Protein AF-A0A960PJP6-F1 (afdb_monomer)

Foldseek 3Di:
DDPDPVVVVVVVVVVVVVVVVPDDPDDDPDDDPPDDAKAFDADPVRHTPDIDDDPDDDDDDDPVPPDPVRVCVCCVPPPVCVVVDPDD

Structure (mmCIF, N/CA/C/O backbone):
data_AF-A0A960PJP6-F1
#
_entry.id   AF-A0A960PJP6-F1
#
loop_
_atom_site.group_PDB
_atom_site.id
_atom_site.type_symbol
_atom_site.label_atom_id
_atom_site.label_alt_id
_atom_site.label_comp_id
_atom_site.label_asym_id
_atom_site.label_entity_id
_atom_site.label_seq_id
_atom_site.pdbx_PDB_ins_code
_atom_site.Cartn_x
_atom_site.Cartn_y
_atom_site.Cartn_z
_atom_site.occupancy
_atom_site.B_iso_or_equiv
_atom_site.auth_seq_id
_atom_site.auth_comp_id
_atom_site.auth_asym_id
_atom_site.auth_atom_id
_atom_site.pdbx_PDB_model_num
ATOM 1 N N . MET A 1 1 ? 28.710 59.937 28.739 1.00 51.31 1 MET A N 1
ATOM 2 C CA . MET A 1 1 ? 28.204 58.966 27.739 1.00 51.31 1 MET A CA 1
ATOM 3 C C . MET A 1 1 ? 28.531 57.543 28.209 1.00 51.31 1 MET A C 1
ATOM 5 O O . MET A 1 1 ? 29.648 57.096 28.010 1.00 51.31 1 MET A O 1
ATOM 9 N N . ARG A 1 2 ? 27.638 56.862 28.946 1.00 64.19 2 ARG A N 1
ATOM 10 C CA . ARG A 1 2 ? 27.875 55.497 29.482 1.00 64.19 2 ARG A CA 1
ATOM 11 C C . ARG A 1 2 ? 26.563 54.699 29.571 1.00 64.19 2 ARG A C 1
ATOM 13 O O . ARG A 1 2 ? 26.045 54.527 30.665 1.00 64.19 2 ARG A O 1
ATOM 20 N N . ARG A 1 3 ? 25.987 54.274 28.437 1.00 61.72 3 ARG A N 1
ATOM 21 C CA . ARG A 1 3 ? 24.811 53.370 28.389 1.00 61.72 3 ARG A CA 1
ATOM 22 C C . ARG A 1 3 ? 24.727 52.388 27.179 1.00 61.72 3 ARG A C 1
ATOM 24 O O . ARG A 1 3 ? 23.616 52.163 26.718 1.00 61.72 3 ARG A O 1
ATOM 31 N N . PRO A 1 4 ? 25.806 51.778 26.631 1.00 59.59 4 PRO A N 1
ATOM 32 C CA . PRO A 1 4 ? 25.628 50.753 25.586 1.00 59.59 4 PRO A CA 1
ATOM 33 C C . PRO A 1 4 ? 25.567 49.305 26.111 1.00 59.59 4 PRO A C 1
ATOM 35 O O . PRO A 1 4 ? 25.046 48.433 25.429 1.00 59.59 4 PRO A O 1
ATOM 38 N N . LEU A 1 5 ? 26.095 49.019 27.309 1.00 63.97 5 LEU A N 1
ATOM 39 C CA . LEU A 1 5 ? 26.302 47.632 27.753 1.00 63.97 5 LEU A CA 1
ATOM 40 C C . LEU A 1 5 ? 25.039 46.983 28.347 1.00 63.97 5 LEU A C 1
ATOM 42 O O . LEU A 1 5 ? 24.788 45.801 28.135 1.00 63.97 5 LEU A O 1
ATOM 46 N N . SER A 1 6 ? 24.215 47.755 29.060 1.00 66.19 6 SER A N 1
ATOM 47 C CA . SER A 1 6 ? 22.990 47.251 29.697 1.00 66.19 6 SER A CA 1
ATOM 48 C C . SER A 1 6 ? 21.873 46.944 28.695 1.00 66.19 6 SER A C 1
ATOM 50 O O . SER A 1 6 ? 21.108 46.008 28.905 1.00 66.19 6 SER A O 1
ATOM 52 N N . SER A 1 7 ? 21.794 47.689 27.590 1.00 68.50 7 SER A N 1
ATOM 53 C CA . SER A 1 7 ? 20.846 47.437 26.498 1.00 68.50 7 SER A CA 1
ATOM 54 C C . SER A 1 7 ? 21.209 46.190 25.689 1.00 68.50 7 SER A C 1
ATOM 56 O O . SER A 1 7 ? 20.320 45.419 25.338 1.00 68.50 7 SER A O 1
ATOM 58 N N . LEU A 1 8 ? 22.502 45.945 25.455 1.00 72.19 8 LEU A N 1
ATOM 59 C CA . LEU A 1 8 ? 22.987 44.715 24.818 1.00 72.19 8 LEU A 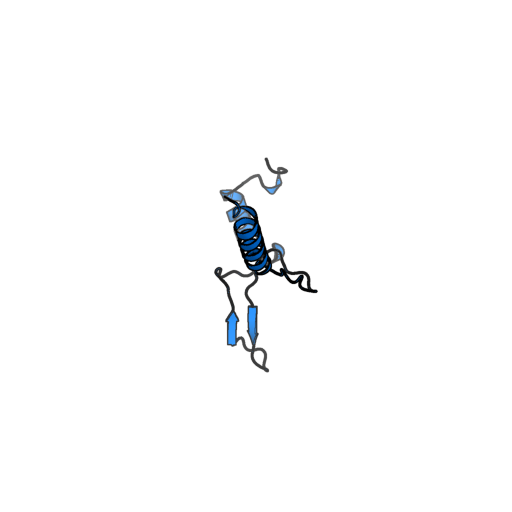CA 1
ATOM 60 C C . LEU A 1 8 ? 22.704 43.476 25.675 1.00 72.19 8 LEU A C 1
ATOM 62 O O . LEU A 1 8 ? 22.263 42.456 25.151 1.00 72.19 8 LEU A O 1
ATOM 66 N N . LEU A 1 9 ? 22.900 43.578 26.992 1.00 74.38 9 LEU A N 1
ATOM 67 C CA . LEU A 1 9 ? 22.619 42.477 27.912 1.00 74.38 9 LEU A CA 1
ATOM 68 C C . LEU A 1 9 ? 21.117 42.157 27.971 1.00 74.38 9 LEU A C 1
ATO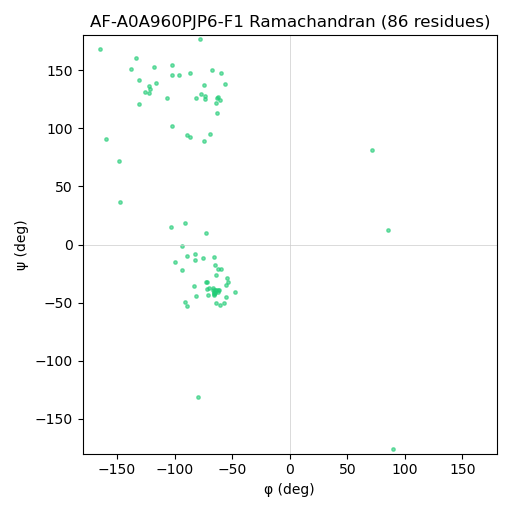M 70 O O . LEU A 1 9 ? 20.734 40.993 27.915 1.00 74.38 9 LEU A O 1
ATOM 74 N N . ALA A 1 10 ? 20.263 43.184 28.022 1.00 72.69 10 ALA A N 1
ATOM 75 C CA . ALA A 1 10 ? 18.813 43.001 27.997 1.00 72.69 10 ALA A CA 1
ATOM 76 C C . ALA A 1 10 ? 18.336 42.350 26.687 1.00 72.69 10 ALA A C 1
ATOM 78 O O . ALA A 1 10 ? 17.503 41.446 26.718 1.00 72.69 10 ALA A O 1
ATOM 79 N N . LEU A 1 11 ? 18.901 42.753 25.544 1.00 73.38 11 LEU A N 1
ATOM 80 C CA . LEU A 1 11 ? 18.569 42.168 24.244 1.00 73.38 11 LEU A CA 1
ATOM 81 C C . LEU A 1 11 ? 19.018 40.702 24.137 1.00 73.38 11 LEU A C 1
ATOM 83 O O . LEU A 1 11 ? 18.274 39.872 23.618 1.00 73.38 11 LEU A O 1
ATOM 87 N N . ALA A 1 12 ? 20.194 40.366 24.674 1.00 70.62 12 ALA A N 1
ATOM 88 C CA . ALA A 1 12 ? 20.694 38.992 24.710 1.00 70.62 12 ALA A CA 1
ATOM 89 C C . ALA A 1 12 ? 19.821 38.072 25.582 1.00 70.62 12 ALA A C 1
ATOM 91 O O . ALA A 1 12 ? 19.554 36.935 25.197 1.00 70.62 12 ALA A O 1
ATOM 92 N N . VAL A 1 13 ? 19.323 38.569 26.721 1.00 74.38 13 VAL A N 1
ATOM 93 C CA . VAL A 1 13 ? 18.405 37.814 27.592 1.00 74.38 13 VAL A CA 1
ATOM 94 C C . VAL A 1 13 ? 17.065 37.557 26.896 1.00 74.38 13 VAL A C 1
ATOM 96 O O . VAL A 1 13 ? 16.573 36.433 26.935 1.00 74.38 13 VAL A O 1
ATOM 99 N N . VAL A 1 14 ? 16.501 38.558 26.211 1.00 72.25 14 VAL A N 1
ATOM 100 C CA . VAL A 1 14 ? 15.240 38.407 25.458 1.00 72.25 14 VAL A CA 1
ATOM 101 C C . VAL A 1 14 ? 15.398 37.449 24.272 1.00 72.25 14 VAL A C 1
ATOM 103 O O . VAL A 1 14 ? 14.531 36.612 24.037 1.00 72.25 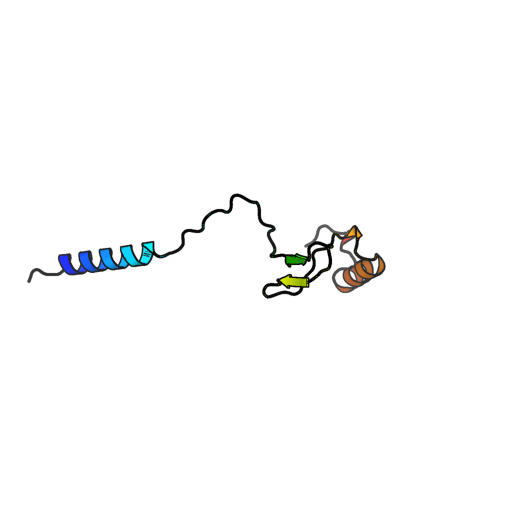14 VAL A O 1
ATOM 106 N N . ALA A 1 15 ? 16.514 37.515 23.541 1.00 63.94 15 ALA A N 1
ATOM 107 C CA . ALA A 1 15 ? 16.790 36.570 22.459 1.00 63.94 15 ALA A CA 1
ATOM 108 C C . ALA A 1 15 ? 16.953 35.128 22.979 1.00 63.94 15 ALA A C 1
ATOM 110 O O . ALA A 1 15 ? 16.452 34.190 22.360 1.00 63.94 15 ALA A O 1
ATOM 111 N N . GLY A 1 16 ? 17.598 34.952 24.138 1.00 63.16 16 GLY A N 1
ATOM 112 C CA . GLY A 1 16 ? 17.776 33.647 24.776 1.00 63.16 16 GLY A CA 1
ATOM 113 C C . GLY A 1 16 ? 16.466 33.011 25.248 1.00 63.16 16 GLY A C 1
ATOM 114 O O . GLY A 1 16 ? 16.256 31.820 25.031 1.00 63.16 16 GLY A O 1
ATOM 115 N N . THR A 1 17 ? 15.549 33.787 25.838 1.00 61.56 17 THR A N 1
ATOM 116 C CA . THR A 1 17 ? 14.250 33.258 26.293 1.00 61.56 17 THR A CA 1
ATOM 117 C C . THR A 1 17 ? 13.307 32.918 25.139 1.00 61.56 17 THR A C 1
ATOM 119 O O . THR A 1 17 ? 12.564 31.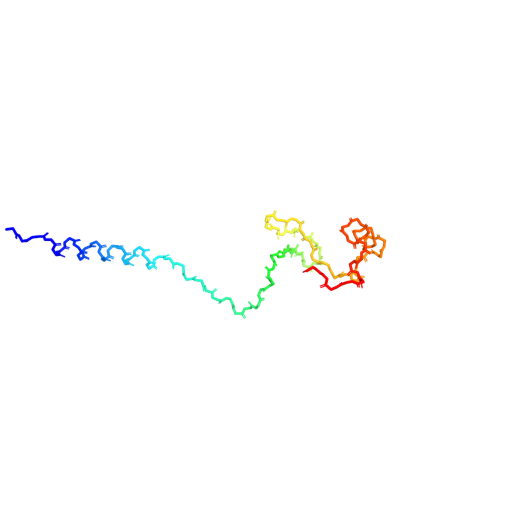943 25.240 1.00 61.56 17 THR A O 1
ATOM 122 N N . LEU A 1 18 ? 13.368 33.652 24.022 1.00 59.31 18 LEU A N 1
ATOM 123 C CA . LEU A 1 18 ? 12.627 33.305 22.802 1.00 59.31 18 LEU A CA 1
ATOM 124 C C . LEU A 1 18 ? 13.186 32.042 22.126 1.00 59.31 18 LEU A C 1
ATOM 126 O O . LEU A 1 18 ? 12.409 31.216 21.648 1.00 59.31 18 LEU A O 1
ATOM 130 N N . ALA A 1 19 ? 14.510 31.847 22.133 1.00 58.84 19 ALA A N 1
ATOM 131 C CA . ALA A 1 19 ? 15.143 30.645 21.585 1.00 58.84 19 ALA A CA 1
ATOM 132 C C . ALA A 1 19 ? 14.793 29.376 22.386 1.00 58.84 19 ALA A C 1
ATOM 134 O O . ALA A 1 19 ? 14.531 28.330 21.789 1.00 58.84 19 ALA A O 1
ATOM 135 N N . SER A 1 20 ? 14.685 29.471 23.717 1.00 57.19 20 SER A N 1
ATOM 136 C CA . SER A 1 20 ? 14.269 28.353 24.585 1.00 57.19 20 SER A CA 1
ATOM 137 C C . SER A 1 20 ? 12.822 27.886 24.375 1.00 57.19 20 SER A C 1
ATOM 139 O O . SER A 1 20 ? 12.448 26.832 24.879 1.00 57.19 20 SER A O 1
ATOM 141 N N . CYS A 1 21 ? 12.000 28.628 23.626 1.00 59.75 21 CYS A N 1
ATOM 142 C CA . CYS A 1 21 ? 10.655 28.186 23.246 1.00 59.75 21 CYS A CA 1
ATOM 143 C C . CYS A 1 21 ? 10.670 27.242 22.025 1.00 59.75 21 CYS A C 1
ATOM 145 O O . CYS A 1 21 ? 9.649 26.656 21.664 1.00 59.75 21 CYS A O 1
ATOM 147 N N . THR A 1 22 ? 11.823 27.067 21.370 1.00 62.28 22 THR A N 1
ATOM 148 C CA . THR A 1 22 ? 11.914 26.236 20.169 1.00 62.28 22 THR A CA 1
ATOM 149 C C . THR A 1 22 ? 12.215 24.774 20.506 1.00 62.28 22 THR A C 1
ATOM 151 O O . THR A 1 22 ? 13.349 24.318 20.549 1.00 62.28 22 THR A O 1
ATOM 154 N N . THR A 1 23 ? 11.125 24.015 20.601 1.00 60.16 23 THR A N 1
ATOM 155 C CA . THR A 1 23 ? 11.025 22.619 20.145 1.00 60.16 23 THR A CA 1
ATOM 156 C C . THR A 1 23 ? 11.774 21.560 20.963 1.00 60.16 23 THR A C 1
ATOM 158 O O . THR A 1 23 ? 12.789 21.012 20.536 1.00 60.16 23 THR A O 1
ATOM 161 N N . GLU A 1 24 ? 11.176 21.120 22.072 1.00 62.16 24 GLU A N 1
ATOM 162 C CA . GLU A 1 24 ? 11.434 19.760 22.554 1.00 62.16 24 GLU A CA 1
ATOM 163 C C . GLU A 1 24 ? 10.812 18.752 21.579 1.00 62.16 24 GLU A C 1
ATOM 165 O O . GLU A 1 24 ? 9.627 18.416 21.648 1.00 62.16 24 GLU A O 1
ATOM 170 N N . LYS A 1 25 ? 11.616 18.245 20.641 1.00 58.88 25 LYS A N 1
ATOM 171 C CA . LYS A 1 25 ? 11.256 17.033 19.904 1.00 58.88 25 LYS A CA 1
ATOM 172 C C . LYS A 1 25 ? 11.438 15.842 20.839 1.00 58.88 25 LYS A C 1
ATOM 174 O O . LYS A 1 25 ? 12.516 15.260 20.923 1.00 58.88 25 LYS A O 1
ATOM 179 N N . ARG A 1 26 ? 10.381 15.503 21.575 1.00 67.12 26 ARG A N 1
ATOM 180 C CA . ARG A 1 26 ? 10.347 14.310 22.423 1.00 67.12 26 ARG A CA 1
ATOM 181 C C . ARG A 1 26 ? 10.471 13.075 21.535 1.00 67.12 26 ARG A C 1
ATOM 183 O O . ARG A 1 26 ? 9.580 12.792 20.738 1.00 67.12 26 ARG A O 1
ATOM 190 N N . ALA A 1 27 ? 11.579 12.351 21.666 1.00 71.25 27 ALA A N 1
ATOM 191 C CA . ALA A 1 27 ? 11.727 11.056 21.023 1.00 71.25 27 ALA A CA 1
ATOM 192 C C . ALA A 1 27 ? 10.630 10.124 21.552 1.00 71.25 27 ALA A C 1
ATOM 194 O O . ALA A 1 27 ? 10.469 9.956 22.765 1.00 71.25 27 ALA A O 1
ATOM 195 N N . LEU A 1 28 ? 9.839 9.563 20.642 1.00 75.44 28 LEU A N 1
ATOM 196 C CA . LEU A 1 28 ? 8.851 8.564 21.009 1.00 75.44 28 LEU A CA 1
ATOM 197 C C . LEU A 1 28 ? 9.587 7.250 21.309 1.00 75.44 28 LEU A C 1
ATOM 199 O O . LEU A 1 28 ? 10.481 6.873 20.555 1.00 75.44 28 LEU A O 1
ATOM 203 N N . PRO A 1 29 ? 9.221 6.526 22.380 1.00 82.50 29 PRO A N 1
ATOM 204 C CA . PRO A 1 29 ? 9.834 5.243 22.732 1.00 82.50 29 PRO A CA 1
ATOM 205 C C . PRO A 1 29 ? 9.417 4.095 21.793 1.00 82.50 29 PRO A C 1
ATOM 207 O O . PRO A 1 29 ? 9.680 2.933 22.088 1.00 82.50 29 PRO A O 1
ATOM 210 N N . ILE A 1 30 ? 8.749 4.411 20.681 1.00 81.75 30 ILE A N 1
ATOM 211 C CA . ILE A 1 30 ? 8.293 3.465 19.668 1.00 81.75 30 ILE A CA 1
ATOM 212 C C . ILE A 1 30 ? 8.887 3.849 18.307 1.00 81.75 30 ILE A C 1
ATOM 214 O O . ILE A 1 30 ? 8.875 5.034 17.959 1.00 81.75 30 ILE A O 1
ATOM 218 N N . PRO A 1 31 ? 9.392 2.880 17.523 1.00 79.88 31 PRO A N 1
ATOM 219 C CA . PRO A 1 31 ? 9.745 3.120 16.133 1.00 79.88 31 PRO A CA 1
ATOM 220 C C . PRO A 1 31 ? 8.479 3.508 15.373 1.00 79.88 31 PRO A C 1
ATOM 222 O O . PRO A 1 31 ? 7.475 2.796 15.433 1.00 79.88 31 PRO A O 1
ATOM 225 N N . LEU A 1 32 ? 8.520 4.637 14.674 1.00 75.44 32 LEU A N 1
ATOM 226 C CA . LEU A 1 32 ? 7.464 5.013 13.746 1.00 75.44 32 LEU A CA 1
ATOM 227 C C . LEU A 1 32 ? 7.863 4.589 12.330 1.00 75.44 32 LEU A C 1
ATOM 229 O O . LEU A 1 32 ? 9.051 4.643 12.009 1.00 75.44 32 LEU A O 1
ATOM 233 N N . PRO A 1 33 ? 6.902 4.181 11.485 1.00 76.19 33 PRO A N 1
ATOM 234 C CA . PRO A 1 33 ? 7.166 4.030 10.063 1.00 76.19 33 PRO A CA 1
ATOM 235 C C . PRO A 1 33 ? 7.612 5.374 9.472 1.00 76.19 33 PRO A C 1
ATOM 237 O O . PRO A 1 33 ? 7.137 6.432 9.890 1.00 76.19 33 PRO A O 1
ATOM 240 N N . ASP A 1 34 ? 8.480 5.326 8.459 1.00 79.69 34 ASP A N 1
ATOM 241 C CA . ASP A 1 34 ? 8.971 6.525 7.753 1.00 79.69 34 ASP A CA 1
ATOM 242 C C . ASP A 1 34 ? 7.834 7.329 7.106 1.00 79.69 34 ASP A C 1
ATOM 244 O O . ASP A 1 34 ? 7.960 8.512 6.790 1.00 79.69 34 ASP A O 1
ATOM 248 N N . THR A 1 35 ? 6.703 6.663 6.892 1.00 78.75 35 THR A N 1
ATOM 249 C CA . THR A 1 35 ? 5.543 7.156 6.174 1.00 78.75 35 THR A CA 1
ATOM 250 C C . THR A 1 35 ? 4.323 7.092 7.095 1.00 78.75 35 THR A C 1
ATOM 252 O O . THR A 1 35 ? 4.065 6.079 7.733 1.00 78.75 35 THR A O 1
ATOM 255 N N . ALA A 1 36 ? 3.571 8.192 7.196 1.00 82.12 36 ALA A N 1
ATOM 256 C CA . ALA A 1 36 ? 2.348 8.243 8.001 1.00 82.12 36 ALA A CA 1
ATOM 257 C C . ALA A 1 36 ? 1.268 7.278 7.470 1.00 82.12 36 ALA A C 1
ATOM 259 O O . ALA A 1 36 ? 0.872 7.373 6.311 1.00 82.12 36 ALA A O 1
ATOM 260 N N . GLU A 1 37 ? 0.741 6.397 8.307 1.00 86.06 37 GLU A N 1
ATOM 261 C CA . GLU A 1 37 ? -0.285 5.430 7.903 1.00 86.06 37 GLU A CA 1
ATOM 262 C C . GLU A 1 37 ? -1.689 5.854 8.351 1.00 86.06 37 GLU A C 1
ATOM 264 O O . GLU A 1 37 ? -1.862 6.583 9.332 1.00 86.06 37 GLU A O 1
ATOM 269 N N . THR A 1 38 ? -2.706 5.374 7.634 1.00 90.38 38 THR A N 1
ATOM 270 C CA . THR A 1 38 ? -4.113 5.590 7.995 1.00 90.38 38 THR A CA 1
ATOM 271 C C . THR A 1 38 ? -4.477 4.730 9.207 1.00 90.38 38 THR A C 1
ATOM 273 O O . THR A 1 38 ? -4.324 3.509 9.182 1.00 90.38 38 THR A O 1
ATOM 276 N N . SER A 1 39 ? -4.999 5.345 10.272 1.00 90.56 39 SER A N 1
ATOM 277 C CA . SER A 1 39 ? -5.501 4.611 11.445 1.00 90.56 39 SER A CA 1
ATOM 278 C C . SER A 1 39 ? -6.961 4.201 11.253 1.00 90.56 39 SER A C 1
ATOM 280 O O . SER A 1 39 ? -7.730 4.924 10.630 1.00 90.56 39 SER A O 1
ATOM 282 N N . SER A 1 40 ? -7.370 3.064 11.814 1.00 93.25 40 SER A N 1
ATOM 283 C CA . SER A 1 40 ? -8.751 2.560 11.731 1.00 93.25 40 SER A CA 1
ATOM 284 C C . SER A 1 40 ? -9.354 2.395 13.126 1.00 93.25 40 SER A C 1
ATOM 286 O O . SER A 1 40 ? -8.700 1.854 14.018 1.00 93.25 40 SER A O 1
ATOM 288 N N . ILE A 1 41 ? -10.590 2.858 13.316 1.00 96.19 41 ILE A N 1
ATOM 289 C CA . ILE A 1 41 ? -11.353 2.758 14.567 1.00 96.19 41 ILE A CA 1
ATOM 290 C C . ILE A 1 41 ? -12.451 1.710 14.383 1.00 96.19 41 ILE A C 1
ATOM 292 O O . ILE A 1 41 ? -13.269 1.833 13.472 1.00 96.19 41 ILE A O 1
ATOM 296 N N . TYR A 1 42 ? -12.494 0.720 15.274 1.00 97.94 42 TYR A N 1
ATOM 297 C CA . TYR A 1 42 ? -13.454 -0.387 15.254 1.00 97.94 42 TYR A CA 1
ATOM 298 C C . TYR A 1 42 ? -14.336 -0.390 16.510 1.00 97.94 42 TYR A C 1
ATOM 300 O O . TYR A 1 42 ? -13.913 0.088 17.566 1.00 97.94 42 TYR A O 1
ATOM 308 N N . ASP A 1 43 ? -15.549 -0.934 16.403 1.00 97.62 43 ASP A N 1
ATOM 309 C CA . ASP A 1 43 ? -16.407 -1.221 17.556 1.00 97.62 43 ASP A CA 1
ATOM 310 C C . ASP A 1 43 ? -15.971 -2.508 18.291 1.00 97.62 43 ASP A C 1
ATOM 312 O O . ASP A 1 43 ? -15.056 -3.218 17.870 1.00 97.62 43 ASP A O 1
ATOM 316 N N . ALA A 1 44 ? -16.643 -2.831 19.401 1.00 97.69 44 ALA A N 1
ATOM 317 C CA . ALA A 1 44 ? -16.336 -4.021 20.202 1.00 97.69 44 ALA A CA 1
ATOM 318 C C . ALA A 1 44 ? -16.578 -5.358 19.470 1.00 97.69 44 ALA A C 1
ATOM 320 O O . ALA A 1 44 ? -16.054 -6.385 19.897 1.00 97.69 44 ALA A O 1
ATOM 321 N N . ASN A 1 45 ? -17.351 -5.353 18.381 1.00 97.88 45 ASN A N 1
ATOM 322 C CA . ASN A 1 45 ? -17.615 -6.523 17.544 1.00 97.88 45 ASN A CA 1
ATOM 323 C C . ASN A 1 45 ? -16.644 -6.617 16.350 1.00 97.88 45 ASN A C 1
ATOM 325 O O . ASN A 1 45 ? -16.734 -7.564 15.571 1.00 97.88 45 ASN A O 1
ATOM 329 N N . GLY A 1 46 ? -15.725 -5.657 16.193 1.00 96.94 46 GLY A N 1
ATOM 330 C CA . GLY A 1 46 ? -14.790 -5.587 15.069 1.00 96.94 46 GLY A CA 1
ATOM 331 C C . GLY A 1 46 ? -15.347 -4.896 13.820 1.00 96.94 46 GLY A C 1
ATOM 332 O O . GLY A 1 46 ? -14.729 -4.974 12.759 1.00 96.94 46 GLY A O 1
ATOM 333 N N . THR A 1 47 ? -16.485 -4.204 13.911 1.00 97.94 47 THR A N 1
ATOM 334 C CA . THR A 1 47 ? -17.039 -3.422 12.795 1.00 97.94 47 THR A CA 1
ATOM 335 C C . THR A 1 47 ? -16.268 -2.116 12.644 1.00 97.94 47 THR A C 1
ATOM 337 O O . THR A 1 47 ? -16.101 -1.380 13.617 1.00 97.94 47 THR A O 1
ATOM 340 N N . LEU A 1 48 ? -15.809 -1.800 11.430 1.00 96.62 48 LEU A N 1
ATOM 341 C CA . LEU A 1 48 ? -15.146 -0.526 11.145 1.00 96.62 48 LEU A CA 1
ATOM 342 C C . LEU A 1 48 ? -16.130 0.634 11.355 1.00 96.62 48 LEU A C 1
ATOM 344 O O . LEU A 1 48 ? -17.167 0.696 10.698 1.00 96.62 48 LEU A O 1
ATOM 348 N N . ILE A 1 49 ? -15.781 1.563 12.244 1.00 97.25 49 ILE A N 1
ATOM 349 C CA . ILE A 1 49 ? -16.541 2.794 12.488 1.00 97.25 49 ILE A CA 1
ATOM 350 C C . ILE A 1 49 ? -16.050 3.891 11.545 1.00 97.25 49 ILE A C 1
ATOM 352 O O . ILE A 1 49 ? -16.847 4.536 10.868 1.00 97.25 49 ILE A O 1
ATOM 356 N N . THR A 1 50 ? -14.736 4.137 11.524 1.00 94.94 50 THR A N 1
ATOM 357 C CA . THR A 1 50 ? -14.132 5.190 10.696 1.00 94.94 50 THR A CA 1
ATOM 358 C C . THR A 1 50 ? -12.620 5.017 10.561 1.00 94.94 50 THR A C 1
ATOM 360 O O . THR A 1 50 ? -11.996 4.251 11.299 1.00 94.94 50 THR A O 1
ATOM 363 N N . THR A 1 51 ? -12.023 5.767 9.640 1.00 93.94 51 THR A N 1
ATOM 364 C CA . THR A 1 51 ? -10.577 5.864 9.431 1.00 93.94 51 THR A CA 1
ATOM 365 C C . THR A 1 51 ? -10.086 7.281 9.708 1.00 93.94 51 THR A C 1
ATOM 367 O O . THR A 1 51 ? -10.712 8.255 9.294 1.00 93.94 51 THR A O 1
ATOM 370 N N . LEU A 1 52 ? -8.936 7.403 10.369 1.00 91.69 52 LEU A N 1
ATOM 371 C CA . LEU A 1 52 ? -8.230 8.663 10.566 1.00 91.69 52 LEU A CA 1
ATOM 372 C C . LEU A 1 52 ? -7.060 8.721 9.584 1.00 91.69 52 LEU A C 1
ATOM 374 O O . LEU A 1 52 ? -6.027 8.081 9.788 1.00 91.69 52 LEU A O 1
ATOM 378 N N . GLN A 1 53 ? -7.249 9.483 8.515 1.00 88.69 53 GLN A N 1
ATOM 379 C CA . GLN A 1 53 ? -6.207 9.811 7.550 1.00 88.69 53 GLN A CA 1
ATOM 380 C C . GLN A 1 53 ? -5.704 11.237 7.804 1.00 88.69 53 GLN A C 1
ATOM 382 O O . GLN A 1 53 ? -6.476 12.103 8.215 1.00 88.69 53 GLN A O 1
ATOM 387 N N . ALA A 1 54 ? -4.412 11.469 7.569 1.00 84.81 54 ALA A N 1
ATOM 388 C CA . ALA A 1 54 ? -3.851 12.817 7.510 1.00 84.81 54 ALA A CA 1
ATOM 389 C C . ALA A 1 54 ? -4.159 13.426 6.124 1.00 84.81 54 ALA A C 1
ATOM 391 O O . ALA A 1 54 ? -5.280 13.328 5.630 1.00 84.81 54 ALA A O 1
ATOM 392 N N . ASP A 1 55 ? -3.158 13.987 5.451 1.00 86.94 55 ASP A N 1
ATOM 393 C CA . ASP A 1 55 ? -3.341 14.643 4.148 1.00 86.94 55 ASP A CA 1
ATOM 394 C C . ASP A 1 55 ? -3.536 13.664 2.978 1.00 86.94 55 ASP A C 1
ATOM 396 O O . ASP A 1 55 ? -3.865 14.074 1.866 1.00 86.94 55 ASP A O 1
ATOM 400 N N . GLN A 1 56 ? -3.298 12.367 3.193 1.00 84.38 56 GLN A N 1
ATOM 401 C CA . GLN A 1 56 ? -3.301 11.357 2.137 1.00 84.38 56 GLN A CA 1
ATOM 402 C C . GLN A 1 56 ? -4.249 10.210 2.467 1.00 84.38 56 GLN A C 1
ATOM 404 O O . GLN A 1 56 ? -4.169 9.619 3.541 1.00 84.38 56 GLN A O 1
ATOM 409 N N . ASN A 1 57 ? -5.089 9.851 1.496 1.00 87.31 57 ASN A N 1
ATOM 410 C CA . ASN A 1 57 ? -5.864 8.617 1.519 1.00 87.31 57 ASN A CA 1
ATOM 411 C C . ASN A 1 57 ? -5.012 7.488 0.924 1.00 87.31 57 ASN A C 1
ATOM 413 O O . ASN A 1 57 ? -4.958 7.323 -0.297 1.00 87.31 57 ASN A O 1
ATOM 417 N N . ARG A 1 58 ? -4.295 6.758 1.783 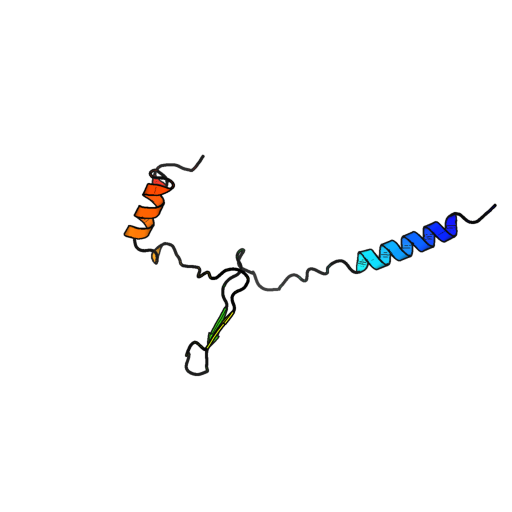1.00 87.19 58 ARG A N 1
ATOM 418 C CA . ARG A 1 58 ? -3.411 5.660 1.374 1.00 87.19 58 ARG A CA 1
ATOM 419 C C . ARG A 1 58 ? -3.529 4.453 2.291 1.00 87.19 58 ARG A C 1
ATOM 421 O O . ARG A 1 58 ? -3.803 4.588 3.485 1.00 87.19 58 ARG A O 1
ATOM 428 N N . ILE A 1 59 ? -3.267 3.290 1.704 1.00 88.19 59 ILE A N 1
ATOM 429 C CA . ILE A 1 59 ? -3.167 2.003 2.388 1.00 88.19 59 ILE A CA 1
ATOM 430 C C . ILE A 1 59 ? -1.875 1.347 1.910 1.00 88.19 59 ILE A C 1
ATOM 432 O O . ILE A 1 59 ? -1.705 1.117 0.712 1.00 88.19 59 ILE A O 1
ATOM 436 N N . SER A 1 60 ? -0.969 1.059 2.840 1.00 88.44 60 SER A N 1
ATOM 437 C CA . SER A 1 60 ? 0.242 0.303 2.539 1.00 88.44 60 SER A CA 1
ATOM 438 C C . SER A 1 60 ? -0.093 -1.176 2.330 1.00 88.44 60 SER A C 1
ATOM 440 O O . SER A 1 60 ? -0.756 -1.798 3.162 1.00 88.44 60 SER A O 1
ATOM 442 N N . VAL A 1 61 ? 0.356 -1.744 1.208 1.00 91.25 61 VAL A N 1
ATOM 443 C CA . VAL A 1 61 ? 0.192 -3.166 0.879 1.00 91.25 61 VAL A CA 1
ATOM 444 C C . VAL A 1 61 ? 1.533 -3.757 0.442 1.00 91.25 61 VAL A C 1
ATOM 446 O O . VAL A 1 61 ? 2.300 -3.088 -0.254 1.00 91.25 61 VAL A O 1
ATOM 449 N N . PRO A 1 62 ? 1.852 -5.007 0.817 1.00 94.19 62 PRO A N 1
ATOM 450 C CA . PRO A 1 62 ? 3.040 -5.671 0.303 1.00 94.19 62 PRO A CA 1
ATOM 451 C C . PRO A 1 62 ? 2.880 -5.957 -1.196 1.00 94.19 62 PRO A C 1
ATOM 453 O O . PRO A 1 62 ? 1.778 -6.244 -1.667 1.00 94.19 62 PRO A O 1
ATOM 456 N N . LEU A 1 63 ? 3.993 -5.967 -1.938 1.00 95.81 63 LEU A N 1
ATOM 457 C CA . LEU A 1 63 ? 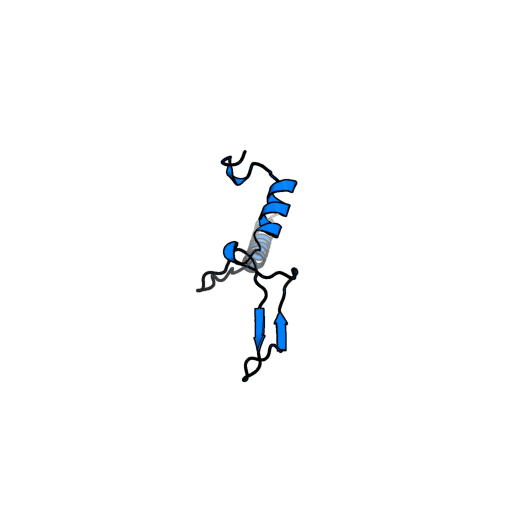3.994 -6.243 -3.383 1.00 95.81 63 LEU A CA 1
ATOM 458 C C . LEU A 1 63 ? 3.295 -7.569 -3.735 1.00 95.81 63 LEU A C 1
ATOM 460 O O . LEU A 1 63 ? 2.641 -7.670 -4.767 1.00 95.81 63 LEU A O 1
ATOM 464 N N . SER A 1 64 ? 3.368 -8.567 -2.851 1.00 97.62 64 SER A N 1
ATOM 465 C CA . SER A 1 64 ? 2.702 -9.866 -3.015 1.00 97.62 64 SER A CA 1
ATOM 466 C C . SER A 1 64 ? 1.171 -9.795 -3.066 1.00 97.62 64 SER A C 1
ATOM 468 O O . SER A 1 64 ? 0.549 -10.721 -3.580 1.00 97.62 64 SER A O 1
ATOM 470 N N . GLN A 1 65 ? 0.558 -8.723 -2.555 1.00 97.94 65 GLN A N 1
ATOM 471 C CA . GLN A 1 65 ? -0.886 -8.485 -2.652 1.00 97.94 65 GLN A CA 1
ATOM 472 C C . GLN A 1 65 ? -1.279 -7.715 -3.922 1.00 97.94 65 GLN A C 1
ATOM 474 O O . GLN A 1 65 ? -2.463 -7.630 -4.242 1.00 97.94 65 GLN A O 1
ATOM 479 N N . VAL A 1 66 ? -0.313 -7.172 -4.671 1.00 97.44 66 VAL A N 1
ATOM 480 C CA . VAL A 1 66 ? -0.580 -6.465 -5.927 1.00 97.44 66 VAL A CA 1
ATOM 481 C C . VAL A 1 66 ? -0.751 -7.493 -7.052 1.00 97.44 66 VAL A C 1
ATOM 483 O O . VAL A 1 66 ? 0.152 -8.305 -7.264 1.00 97.44 66 VAL A O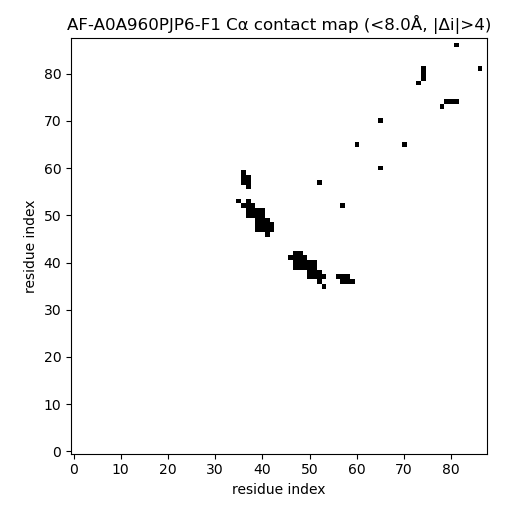 1
ATOM 486 N N . PRO A 1 67 ? -1.855 -7.476 -7.824 1.00 98.12 67 PRO A N 1
ATOM 487 C CA . PRO A 1 67 ? -2.048 -8.418 -8.923 1.00 98.12 67 PRO A CA 1
ATOM 488 C C . PRO A 1 67 ? -0.897 -8.358 -9.942 1.00 98.12 67 PRO A C 1
ATOM 490 O O . PRO A 1 67 ? -0.508 -7.252 -10.331 1.00 98.12 67 PRO A O 1
ATOM 493 N N . PRO A 1 68 ? -0.399 -9.497 -10.466 1.00 98.00 68 PRO A N 1
ATOM 494 C CA . PRO A 1 68 ? 0.694 -9.499 -11.443 1.00 98.00 68 PRO A CA 1
ATOM 495 C C . PRO A 1 68 ? 0.406 -8.637 -12.677 1.00 98.00 68 PRO A C 1
ATOM 497 O O . PRO A 1 68 ? 1.294 -7.970 -13.190 1.00 98.00 68 PRO A O 1
ATOM 500 N N . ALA A 1 69 ? -0.855 -8.585 -13.120 1.00 98.31 69 ALA A N 1
ATOM 501 C CA . ALA A 1 69 ? -1.271 -7.721 -14.223 1.00 98.31 69 ALA A CA 1
ATOM 502 C C . ALA A 1 69 ? -1.059 -6.226 -13.920 1.00 98.31 69 ALA A C 1
ATOM 504 O O . ALA A 1 69 ? -0.618 -5.488 -14.795 1.00 98.31 69 ALA A O 1
ATOM 505 N N . MET A 1 70 ? -1.326 -5.786 -12.685 1.00 98.00 70 MET A N 1
ATOM 506 C CA . MET A 1 70 ? -1.101 -4.402 -12.258 1.00 98.00 70 MET A CA 1
ATOM 507 C C . MET A 1 70 ? 0.394 -4.097 -12.136 1.00 98.00 70 MET A C 1
ATOM 509 O O . MET A 1 70 ? 0.834 -3.061 -12.626 1.00 98.00 70 MET A O 1
ATOM 513 N N . GLN A 1 71 ? 1.177 -5.017 -11.558 1.00 98.12 71 GLN A N 1
ATOM 514 C CA . GLN A 1 71 ? 2.638 -4.879 -11.502 1.00 98.12 71 GLN A CA 1
ATOM 515 C C . GLN A 1 71 ? 3.223 -4.729 -12.915 1.00 98.12 71 GLN A C 1
ATOM 517 O O . GLN A 1 71 ? 3.937 -3.770 -13.197 1.00 98.12 71 GLN A O 1
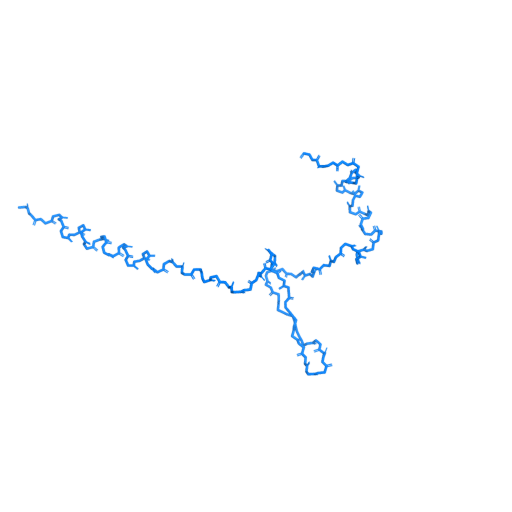ATOM 522 N N . ASN A 1 72 ? 2.846 -5.631 -13.826 1.00 97.88 72 ASN A N 1
ATOM 523 C CA . ASN A 1 72 ? 3.308 -5.624 -15.212 1.00 97.88 72 ASN A CA 1
ATOM 524 C C . ASN A 1 72 ? 2.888 -4.355 -15.959 1.00 97.88 72 ASN A C 1
ATOM 526 O O . ASN A 1 72 ? 3.683 -3.828 -16.731 1.00 97.88 72 ASN A O 1
ATOM 530 N N . ALA A 1 73 ? 1.668 -3.854 -15.737 1.00 98.12 73 ALA A N 1
ATOM 531 C CA . ALA A 1 73 ? 1.191 -2.631 -16.376 1.00 98.12 73 ALA A CA 1
ATOM 532 C C . ALA A 1 73 ? 2.073 -1.430 -16.010 1.00 98.12 73 ALA A C 1
ATOM 534 O O . ALA A 1 73 ? 2.588 -0.764 -16.907 1.00 98.12 73 ALA A O 1
ATOM 535 N N . ILE A 1 74 ? 2.308 -1.205 -14.713 1.00 97.81 74 ILE A N 1
ATOM 536 C CA . ILE A 1 74 ? 3.135 -0.089 -14.234 1.00 97.81 74 ILE A CA 1
ATOM 537 C C . ILE A 1 74 ? 4.579 -0.236 -14.711 1.00 97.81 74 ILE A C 1
ATOM 539 O O . ILE A 1 74 ? 5.102 0.688 -15.330 1.00 97.81 74 ILE A O 1
ATOM 543 N N . VAL A 1 75 ? 5.191 -1.411 -14.511 1.00 97.38 75 VAL A N 1
ATOM 544 C CA . VAL A 1 75 ? 6.561 -1.685 -14.977 1.00 97.38 75 VAL A CA 1
ATOM 545 C C . VAL A 1 75 ? 6.666 -1.432 -16.481 1.00 97.38 75 VAL A C 1
ATOM 547 O O . VAL A 1 75 ? 7.567 -0.741 -16.926 1.00 97.38 75 VAL A O 1
ATOM 550 N N . SER A 1 76 ? 5.710 -1.892 -17.290 1.00 97.44 76 SER A N 1
ATOM 551 C CA . SER A 1 76 ? 5.776 -1.704 -18.744 1.00 97.44 76 SER A CA 1
ATOM 552 C C . SER A 1 76 ? 5.721 -0.242 -19.213 1.00 97.44 76 SER A C 1
ATOM 554 O O . SER A 1 76 ? 6.229 0.041 -20.301 1.00 97.44 76 SER A O 1
ATOM 556 N N . ILE A 1 77 ? 5.103 0.649 -18.425 1.00 97.88 77 ILE A N 1
ATOM 557 C CA . ILE A 1 77 ? 4.898 2.070 -18.743 1.00 97.88 77 ILE A CA 1
ATOM 558 C C . ILE A 1 77 ? 6.051 2.924 -18.215 1.00 97.88 77 ILE A C 1
ATOM 560 O O . ILE A 1 77 ? 6.596 3.724 -18.972 1.00 97.88 77 ILE A O 1
ATOM 564 N N . GLU A 1 78 ? 6.415 2.752 -16.945 1.00 97.50 78 GLU A N 1
ATOM 565 C CA . GLU A 1 78 ? 7.416 3.588 -16.273 1.00 97.50 78 GLU A CA 1
ATOM 566 C C . GLU A 1 78 ? 8.841 3.131 -16.599 1.00 97.50 78 GLU A C 1
ATOM 568 O O . GLU A 1 78 ? 9.707 3.943 -16.921 1.00 97.50 78 GLU A O 1
ATOM 573 N N . ASP A 1 79 ? 9.084 1.817 -16.557 1.00 97.06 79 ASP A N 1
ATOM 574 C CA . ASP A 1 79 ? 10.400 1.237 -16.799 1.00 97.06 79 ASP A CA 1
ATOM 575 C C . ASP A 1 79 ? 10.312 -0.246 -17.189 1.00 97.06 79 ASP A C 1
ATOM 577 O O . ASP A 1 79 ? 10.364 -1.159 -16.362 1.00 97.06 79 ASP A O 1
ATOM 581 N N . ARG A 1 80 ? 10.222 -0.507 -18.497 1.00 95.81 80 ARG A N 1
ATOM 582 C CA . ARG A 1 80 ? 10.138 -1.871 -19.045 1.00 95.81 80 ARG A CA 1
ATOM 583 C C . ARG A 1 80 ? 11.277 -2.787 -18.579 1.00 95.81 80 ARG A C 1
ATOM 585 O O . ARG A 1 80 ? 11.083 -4.001 -18.559 1.00 95.81 80 ARG A O 1
ATOM 592 N N . ARG A 1 81 ? 12.453 -2.232 -18.275 1.00 95.25 81 ARG A N 1
ATOM 593 C CA . ARG A 1 81 ? 13.657 -2.992 -17.911 1.00 95.25 81 ARG A CA 1
ATOM 594 C C . ARG A 1 81 ? 13.926 -2.956 -16.410 1.00 95.25 81 ARG A C 1
ATOM 596 O O . ARG A 1 81 ? 15.010 -3.359 -15.996 1.00 95.25 81 ARG A O 1
ATOM 603 N N . PHE A 1 82 ? 12.940 -2.556 -15.608 1.00 95.81 82 PHE A N 1
ATOM 604 C CA . PHE A 1 82 ? 13.054 -2.439 -14.156 1.00 95.81 82 PHE A CA 1
ATOM 605 C C . PHE A 1 82 ? 13.683 -3.675 -13.498 1.00 95.81 82 PHE A C 1
ATOM 607 O O . PHE A 1 82 ? 14.540 -3.555 -12.630 1.00 95.81 82 PHE A O 1
ATOM 614 N N . TRP A 1 83 ? 13.313 -4.877 -13.954 1.00 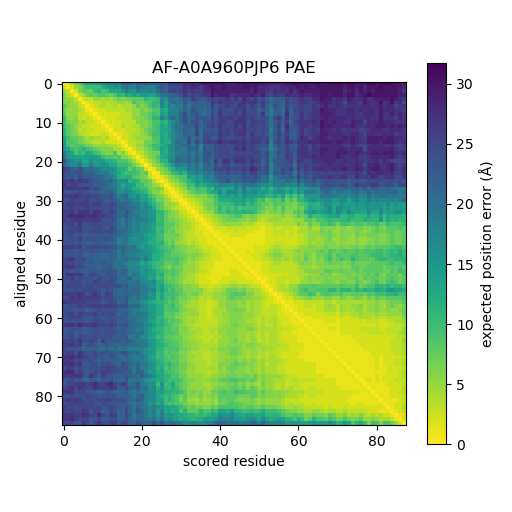95.06 83 TRP A N 1
ATOM 615 C CA . TRP A 1 83 ? 13.842 -6.142 -13.428 1.00 95.06 83 TRP A CA 1
ATOM 616 C C . TRP A 1 83 ? 15.203 -6.558 -14.006 1.00 95.06 83 TRP A C 1
ATOM 618 O O . TRP A 1 83 ? 15.828 -7.486 -13.500 1.00 95.06 83 TRP A O 1
ATOM 628 N N . GLU A 1 84 ? 15.650 -5.918 -15.083 1.00 95.75 84 GLU A N 1
ATOM 629 C CA . GLU A 1 84 ? 16.852 -6.282 -15.840 1.00 95.75 84 GLU A CA 1
ATOM 630 C C . GLU A 1 84 ? 18.064 -5.413 -15.482 1.00 95.75 84 GLU A C 1
ATOM 632 O O . GLU A 1 84 ? 19.193 -5.753 -15.839 1.00 95.75 84 GLU A O 1
ATOM 637 N N . HIS A 1 85 ? 17.856 -4.285 -14.801 1.00 94.31 85 HIS A N 1
ATOM 638 C CA . HIS A 1 85 ? 18.921 -3.341 -14.480 1.00 94.31 85 HIS A CA 1
ATOM 639 C C . HIS A 1 85 ? 18.896 -2.881 -13.021 1.00 94.31 85 HIS A C 1
ATOM 641 O O . HIS A 1 85 ? 17.868 -2.911 -12.355 1.00 94.31 85 HIS A O 1
ATOM 647 N N . ASN A 1 86 ? 20.025 -2.359 -12.543 1.00 91.38 86 ASN A N 1
ATOM 648 C CA . ASN A 1 86 ? 20.194 -1.928 -11.150 1.00 91.38 86 ASN A CA 1
ATOM 649 C C . ASN A 1 86 ? 19.843 -0.445 -10.906 1.00 91.38 86 ASN A C 1
ATOM 651 O O . ASN A 1 86 ? 20.275 0.124 -9.908 1.00 91.38 86 ASN A O 1
ATOM 655 N N . GLY A 1 87 ? 19.092 0.183 -11.814 1.00 82.88 87 GLY A N 1
ATOM 656 C CA . GLY A 1 87 ? 18.840 1.625 -11.803 1.00 82.88 87 GLY A CA 1
ATOM 657 C C . GLY A 1 87 ? 19.891 2.414 -12.590 1.00 82.88 87 GLY A C 1
ATOM 658 O O . GLY A 1 87 ? 20.751 1.828 -13.252 1.00 82.88 87 GLY A O 1
ATOM 659 N N . VAL A 1 88 ? 19.767 3.743 -12.553 1.00 75.56 88 VAL A N 1
ATOM 660 C CA . VAL A 1 88 ? 20.661 4.724 -13.202 1.00 75.56 88 VAL A CA 1
ATOM 661 C C . VAL A 1 88 ? 21.695 5.275 -12.235 1.00 75.56 88 VAL A C 1
ATOM 663 O O . VAL A 1 88 ? 21.327 5.516 -11.064 1.00 75.56 88 VAL A O 1
#

Nearest PDB structures (foldseek):
  7vlj-assembly1_B  TM=4.944E-01  e=5.976E+00  Entamoeba histolytica

Solvent-accessible surface area (backbone atoms only — not comparable to full-atom values): 6040 Å² total; per-residue (Å²): 144,89,77,69,66,67,58,53,52,53,51,53,52,54,52,50,59,59,53,72,68,66,71,88,79,76,80,66,100,58,91,73,70,99,60,93,72,55,45,76,44,58,48,99,87,67,48,78,72,51,69,53,56,77,100,56,97,61,78,92,74,61,72,89,78,52,54,67,70,59,54,50,52,51,36,58,71,80,40,72,54,60,92,78,50,93,76,135

Mean predicted aligned error: 13.32 Å

pLDDT: mean 83.45, std 14.11, range [51.31, 98.31]

Radius of gyration: 26.98 Å; Cα contacts (8 Å, |Δi|>4): 39; chains: 1; bounding box: 46×69×49 Å

Secondary structure (DSSP, 8-state):
---SHHHHHHHHHHHHHHHTTS------SSPPPSSPPPEEEE-TTS-EEEEE-SS-------GGGS-HHHHHHHHHHH-TTTTTS---

Sequence (88 aa):
MRRPLSSLLALAVVAGTLASCTTEKRALPIPLPDTAETSSIYDANGTLITTLQADQNRISVPLSQVPPAMQNAIVSIEDRRFWEHNGV